Protein AF-A0A0D0CYM8-F1 (afdb_monomer_lite)

InterPro domains:
  IPR013087 Zinc finger C2H2-type [PS00028] (88-109)
  IPR022698 Orsellinic acid/F9775 biosynthesis cluster protein D [PF12013] (19-109)

Foldseek 3Di:
DADDPVCVLLQWDADPLFLFIARNVVRDTDALVCVVVCCVVVPVVGDDDNVVSVVVCVVSVRDNDGPPPPLDDRDPDPPDDWAKWFADPVDSDIDNDVVVVQVCCCPVVVVDDRDPDGDIDTDD

pLDDT: mean 86.68, std 9.96, range [52.31, 95.94]

Sequence (124 aa):
LVHHQYLETINMVIDPCLHALCCSICMVALAPHQAPYHISTKHAALKLDINKFKQVIKNLAIPEDLPLSPVDIATPFKGLKLLKGWACEHCPRVYANMKSMSSHHLHDHSDLPHPSTWPECDMQ

Secondary structure (DSSP, 8-state):
-B--HHHHHTTEEEETTTTEEEETTTTEEE-TTTHHHHHHHH-TTS---HHHHHHHHHHTT--SSPPP--SS-PPPPTTSPPEEEEE-SSSS-EESSHHHHHHHHHHHSTTSPPPS---EEEE-

Structure (mmCIF, N/CA/C/O backbone):
data_AF-A0A0D0CYM8-F1
#
_entry.id   AF-A0A0D0CYM8-F1
#
loop_
_atom_site.group_PDB
_atom_site.id
_atom_site.type_symbol
_atom_site.label_atom_id
_atom_site.label_alt_id
_atom_site.label_comp_id
_atom_site.label_asym_id
_atom_site.label_entity_id
_atom_site.label_seq_id
_atom_site.pdbx_PDB_ins_code
_atom_site.Cartn_x
_atom_site.Cartn_y
_atom_site.Cartn_z
_atom_site.occupancy
_atom_site.B_iso_or_equiv
_atom_site.auth_seq_id
_atom_site.auth_comp_id
_atom_site.auth_asym_id
_atom_site.auth_atom_id
_atom_site.pdbx_PDB_model_num
ATOM 1 N N . LEU A 1 1 ? -10.285 -7.609 -0.215 1.00 73.00 1 LEU A N 1
ATOM 2 C CA . LEU A 1 1 ? -10.316 -6.755 0.988 1.00 73.00 1 LEU A CA 1
ATOM 3 C C . LEU A 1 1 ? -10.977 -7.539 2.110 1.00 73.00 1 LEU A C 1
ATOM 5 O O . LEU A 1 1 ? -11.970 -8.213 1.854 1.00 73.00 1 LEU A O 1
ATOM 9 N N . VAL A 1 2 ? -10.392 -7.522 3.304 1.00 77.94 2 VAL A N 1
ATOM 10 C CA . VAL A 1 2 ? -10.969 -8.104 4.517 1.00 77.94 2 VAL A CA 1
ATOM 11 C C . VAL A 1 2 ? -11.770 -7.014 5.217 1.00 77.94 2 VAL A C 1
ATOM 13 O O . VAL A 1 2 ? -11.253 -5.936 5.521 1.00 77.94 2 VAL A O 1
ATOM 16 N N . HIS A 1 3 ? -13.043 -7.312 5.444 1.00 80.62 3 HIS A N 1
ATOM 17 C CA . HIS A 1 3 ? -14.002 -6.423 6.078 1.00 80.62 3 HIS A CA 1
ATOM 18 C C . HIS A 1 3 ? -14.153 -6.816 7.545 1.00 80.62 3 HIS A C 1
ATOM 20 O O . HIS A 1 3 ? -14.411 -7.975 7.864 1.00 80.62 3 HIS A O 1
ATOM 26 N N . HIS A 1 4 ? -13.969 -5.853 8.444 1.00 87.50 4 HIS A N 1
ATOM 27 C CA . HIS A 1 4 ? -14.198 -6.032 9.872 1.00 87.50 4 HIS A CA 1
ATOM 28 C C . HIS A 1 4 ? -15.247 -5.020 10.318 1.00 87.50 4 HIS A C 1
ATOM 30 O O . HIS A 1 4 ? -15.066 -3.825 10.090 1.00 87.50 4 HIS A O 1
ATOM 36 N N . GLN A 1 5 ? -16.291 -5.478 11.012 1.00 88.75 5 GLN A N 1
ATOM 37 C CA . GLN A 1 5 ? -17.477 -4.676 11.342 1.00 88.7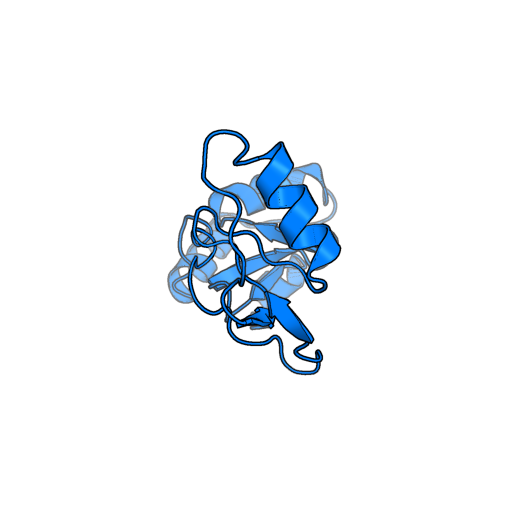5 5 GLN A CA 1
ATOM 38 C C . GLN A 1 5 ? -17.135 -3.311 11.959 1.00 88.75 5 GLN A C 1
ATOM 40 O O . GLN A 1 5 ? -17.745 -2.302 11.632 1.00 88.75 5 GLN A O 1
ATOM 45 N N . TYR A 1 6 ? -16.130 -3.251 12.839 1.00 91.88 6 TYR A N 1
ATOM 46 C CA . TYR A 1 6 ? -15.668 -1.980 13.404 1.00 91.88 6 TYR A CA 1
ATOM 47 C C . TYR A 1 6 ? -14.895 -1.106 12.404 1.00 91.88 6 TYR A C 1
ATOM 49 O O . TYR A 1 6 ? -15.098 0.104 12.391 1.00 91.88 6 TYR A O 1
ATOM 57 N N . LEU A 1 7 ? -14.030 -1.686 11.567 1.00 91.12 7 LEU A N 1
ATOM 58 C CA . LEU A 1 7 ? -13.242 -0.910 10.604 1.00 91.12 7 LEU A CA 1
ATOM 59 C C . LEU A 1 7 ? -14.156 -0.266 9.553 1.00 91.12 7 LEU A C 1
ATOM 61 O O . LEU A 1 7 ? -13.954 0.890 9.196 1.00 91.12 7 LEU A O 1
ATOM 65 N N . GLU A 1 8 ? -15.237 -0.945 9.168 1.00 91.44 8 GLU A N 1
ATOM 66 C CA . GLU A 1 8 ? -16.251 -0.387 8.270 1.00 91.44 8 GLU A CA 1
ATOM 67 C C . GLU A 1 8 ? -16.919 0.870 8.840 1.00 91.44 8 GLU A C 1
ATOM 69 O O . GLU A 1 8 ? -17.133 1.831 8.104 1.00 91.44 8 GLU A O 1
ATOM 74 N N . THR A 1 9 ? -17.164 0.936 10.157 1.00 92.19 9 THR A N 1
ATOM 75 C CA . THR A 1 9 ? -17.740 2.149 10.781 1.00 92.19 9 THR A CA 1
ATOM 76 C C . THR A 1 9 ? -16.843 3.383 10.678 1.00 92.19 9 THR A C 1
ATOM 78 O O . THR A 1 9 ? -17.326 4.508 10.796 1.00 92.19 9 THR A O 1
ATOM 81 N N . ILE A 1 10 ? -15.547 3.180 10.435 1.00 92.81 10 ILE A N 1
ATOM 82 C CA . ILE A 1 10 ? -14.558 4.240 10.223 1.00 92.81 10 ILE A CA 1
ATOM 83 C C . ILE A 1 10 ? -14.037 4.254 8.778 1.00 92.81 10 ILE A C 1
ATOM 85 O O . ILE A 1 10 ? -13.002 4.857 8.512 1.00 92.81 10 ILE A O 1
ATOM 89 N N . ASN A 1 11 ? -14.755 3.619 7.841 1.00 92.56 11 ASN A N 1
ATOM 90 C CA . ASN A 1 11 ? -14.409 3.511 6.418 1.00 92.56 11 ASN A CA 1
ATOM 91 C C . ASN A 1 11 ? -13.000 2.960 6.145 1.00 92.56 11 ASN A C 1
ATOM 93 O O . ASN A 1 11 ? -12.361 3.299 5.147 1.00 92.56 11 ASN A O 1
ATOM 97 N N . MET A 1 12 ? -12.527 2.080 7.021 1.00 91.75 12 MET A N 1
ATOM 98 C CA . MET A 1 12 ? -11.269 1.368 6.868 1.00 91.75 12 MET A CA 1
ATOM 99 C C . MET A 1 12 ? -11.545 -0.080 6.478 1.00 91.75 12 MET A C 1
ATOM 101 O O . MET A 1 12 ? -12.485 -0.715 6.954 1.00 91.75 12 MET A O 1
ATOM 105 N N . VAL A 1 13 ? -10.687 -0.618 5.628 1.00 92.00 13 VAL A N 1
ATOM 106 C CA . VAL A 1 13 ? -10.671 -2.029 5.236 1.00 92.00 13 VAL A CA 1
ATOM 107 C C . VAL A 1 13 ? -9.237 -2.526 5.288 1.00 92.00 13 VAL A C 1
ATOM 109 O O . VAL A 1 13 ? -8.305 -1.727 5.351 1.00 92.00 13 VAL A O 1
ATOM 112 N N . ILE A 1 14 ? -9.043 -3.838 5.284 1.00 88.38 14 ILE A N 1
ATOM 113 C CA . ILE A 1 14 ? -7.702 -4.419 5.215 1.00 88.38 14 ILE A CA 1
ATOM 114 C C . ILE A 1 14 ? -7.478 -4.973 3.818 1.00 88.38 14 ILE A C 1
ATOM 116 O O . ILE A 1 14 ? -8.315 -5.704 3.279 1.00 88.38 14 ILE A O 1
ATOM 120 N N . ASP A 1 15 ? -6.335 -4.649 3.234 1.00 83.88 15 ASP A N 1
ATOM 121 C CA . ASP A 1 15 ? -5.841 -5.352 2.065 1.00 83.88 15 ASP A CA 1
ATOM 122 C C . ASP A 1 15 ? -5.036 -6.580 2.523 1.00 83.88 15 ASP A C 1
ATOM 124 O O . ASP A 1 15 ? -3.990 -6.415 3.153 1.00 83.88 15 ASP A O 1
ATOM 128 N N . PRO A 1 16 ? -5.512 -7.813 2.262 1.00 73.38 16 PRO A N 1
ATOM 129 C CA . PRO A 1 16 ? -4.816 -9.023 2.691 1.00 73.38 16 PRO A CA 1
ATOM 130 C C . PRO A 1 16 ? -3.536 -9.298 1.892 1.00 73.38 16 PRO A C 1
ATOM 132 O O . PRO A 1 16 ? -2.686 -10.033 2.373 1.00 73.38 16 PRO A O 1
ATOM 135 N N . CYS A 1 17 ? -3.382 -8.738 0.689 1.00 71.88 17 CYS A N 1
ATOM 136 C CA . CYS A 1 17 ? -2.162 -8.887 -0.103 1.00 71.88 17 CYS A CA 1
ATOM 137 C C . CYS A 1 17 ? -1.067 -7.970 0.447 1.00 71.88 17 CYS A C 1
ATOM 139 O O . CYS A 1 17 ? 0.063 -8.403 0.656 1.00 71.88 17 CYS A O 1
ATOM 141 N N . LEU A 1 18 ? -1.421 -6.720 0.753 1.00 71.31 18 LEU A N 1
ATOM 142 C CA . LEU A 1 18 ? -0.492 -5.745 1.328 1.00 71.31 18 LEU A CA 1
ATOM 143 C C . LEU A 1 18 ? -0.360 -5.855 2.852 1.00 71.31 18 LEU A C 1
ATOM 145 O O . LEU A 1 18 ? 0.444 -5.139 3.435 1.00 71.31 18 LEU A O 1
ATOM 149 N N . HIS A 1 19 ? -1.166 -6.693 3.513 1.00 77.44 19 HIS A N 1
ATOM 150 C CA . HIS A 1 19 ? -1.302 -6.715 4.975 1.00 77.44 19 HIS A CA 1
ATOM 151 C C . HIS A 1 19 ? -1.428 -5.298 5.568 1.00 77.44 19 HIS A C 1
ATOM 153 O O . HIS A 1 19 ? -0.860 -4.987 6.609 1.00 77.44 19 HIS A O 1
ATOM 159 N N . ALA A 1 20 ? -2.154 -4.421 4.873 1.00 84.00 20 ALA A N 1
ATOM 160 C CA . ALA A 1 20 ? -2.193 -2.991 5.152 1.00 84.00 20 ALA A CA 1
ATOM 161 C C . ALA A 1 20 ? -3.621 -2.521 5.419 1.00 84.00 20 ALA A C 1
ATOM 163 O O . ALA A 1 20 ? -4.590 -3.088 4.906 1.00 84.00 20 ALA A O 1
ATOM 164 N N . LEU A 1 21 ? -3.755 -1.449 6.199 1.00 91.06 21 LEU A N 1
ATOM 165 C CA . LEU A 1 21 ? -5.025 -0.750 6.339 1.00 91.06 21 LEU A CA 1
ATOM 166 C C . LEU A 1 21 ? -5.228 0.189 5.159 1.00 91.06 21 LEU A C 1
ATOM 168 O O . LEU A 1 21 ? -4.343 0.971 4.832 1.00 91.06 21 LEU A O 1
ATOM 172 N N . CYS A 1 22 ? -6.422 0.181 4.588 1.00 91.75 22 CYS A N 1
ATOM 173 C CA . CYS A 1 22 ? -6.796 1.053 3.489 1.00 91.75 22 CYS A CA 1
ATOM 174 C C . CYS A 1 22 ? -7.964 1.943 3.905 1.00 91.75 22 CYS A C 1
ATOM 176 O O . CYS A 1 22 ? -8.999 1.453 4.365 1.00 91.75 22 CYS A O 1
ATOM 178 N N . CYS A 1 23 ? -7.813 3.251 3.709 1.00 93.44 23 CYS A N 1
ATOM 179 C CA . CYS A 1 23 ? -8.920 4.190 3.824 1.00 93.44 23 CYS A CA 1
ATOM 180 C C . CYS A 1 23 ? -9.764 4.135 2.550 1.00 93.44 23 CYS A C 1
ATOM 182 O O . CYS A 1 23 ? -9.276 4.451 1.467 1.00 93.44 23 CYS A O 1
ATOM 184 N N . SER A 1 24 ? -11.041 3.783 2.684 1.00 90.62 24 SER A N 1
ATOM 185 C CA . SER A 1 24 ? -11.959 3.624 1.547 1.00 90.62 24 SER A CA 1
ATOM 186 C C . SER A 1 24 ? -12.437 4.960 0.972 1.00 90.62 24 SER A C 1
ATOM 188 O O . SER A 1 24 ? -12.946 4.999 -0.141 1.00 90.62 24 SER A O 1
ATOM 190 N N . ILE A 1 25 ? -12.281 6.062 1.717 1.00 91.56 25 ILE A N 1
ATOM 191 C CA . ILE A 1 25 ? -12.640 7.409 1.248 1.00 91.56 25 ILE A CA 1
ATOM 192 C C . ILE A 1 25 ? -11.486 8.009 0.440 1.00 91.56 25 ILE A C 1
ATOM 194 O O . ILE A 1 25 ? -11.687 8.513 -0.659 1.00 91.56 25 ILE A O 1
ATOM 198 N N . CYS A 1 26 ? -10.270 7.970 0.992 1.00 91.94 26 CYS A N 1
ATOM 199 C CA . CYS A 1 26 ? -9.089 8.559 0.361 1.00 91.94 26 CYS A CA 1
ATOM 200 C C . CYS A 1 26 ? -8.372 7.617 -0.612 1.00 91.94 26 CYS A C 1
ATOM 202 O O . CYS A 1 26 ? -7.514 8.085 -1.352 1.00 91.94 26 CYS A O 1
ATOM 204 N N . MET A 1 27 ? -8.699 6.321 -0.605 1.00 90.06 27 MET A N 1
ATOM 205 C CA . MET A 1 27 ? -8.047 5.289 -1.420 1.00 90.06 27 MET A CA 1
ATOM 206 C C . MET A 1 27 ? -6.531 5.208 -1.178 1.00 90.06 27 MET A C 1
ATOM 208 O O . MET A 1 27 ? -5.743 5.084 -2.111 1.00 90.06 27 MET A O 1
ATOM 212 N N . VAL A 1 28 ? -6.117 5.288 0.091 1.00 87.94 28 VAL A N 1
ATOM 213 C CA . VAL A 1 28 ? -4.705 5.233 0.509 1.00 87.94 28 VAL A CA 1
ATOM 214 C C . VAL A 1 28 ? -4.458 4.089 1.485 1.00 87.94 28 VAL A C 1
ATOM 216 O O . VAL A 1 28 ? -5.300 3.819 2.345 1.00 87.94 28 VAL A O 1
ATOM 219 N N . ALA A 1 29 ? -3.289 3.455 1.371 1.00 90.06 29 ALA A N 1
ATOM 220 C CA . ALA A 1 29 ? -2.782 2.504 2.354 1.00 90.06 29 ALA A CA 1
ATOM 221 C C . ALA A 1 29 ? -2.068 3.247 3.494 1.00 90.06 29 ALA A C 1
ATOM 223 O O . ALA A 1 29 ? -1.363 4.229 3.263 1.00 90.06 29 ALA A O 1
ATOM 224 N N . LEU A 1 30 ? -2.269 2.790 4.724 1.00 90.62 30 LEU A N 1
ATOM 225 C CA . LEU A 1 30 ? -1.775 3.414 5.944 1.00 90.62 30 LEU A CA 1
ATOM 226 C C . LEU A 1 30 ? -1.212 2.351 6.879 1.00 90.62 30 LEU A C 1
ATOM 228 O O . LEU A 1 30 ? -1.808 1.289 7.074 1.00 90.62 30 LEU A O 1
ATOM 232 N N . ALA A 1 31 ? -0.098 2.681 7.521 1.00 90.81 31 ALA A N 1
ATOM 233 C CA . ALA A 1 31 ? 0.350 1.940 8.687 1.00 90.81 31 ALA A CA 1
ATOM 234 C C . ALA A 1 31 ? -0.620 2.179 9.867 1.00 90.81 31 ALA A C 1
ATOM 236 O O . ALA A 1 31 ? -1.187 3.277 9.984 1.00 90.81 31 ALA A O 1
ATOM 237 N N . PRO A 1 32 ? -0.810 1.215 10.789 1.00 91.88 32 PRO A N 1
ATOM 238 C CA . PRO A 1 32 ? -1.701 1.384 11.939 1.00 91.88 32 PRO A CA 1
ATOM 239 C C . PRO A 1 32 ? -1.446 2.640 12.773 1.00 91.88 32 PRO A C 1
ATOM 241 O O . PRO A 1 32 ? -2.397 3.264 13.241 1.00 91.88 32 PRO A O 1
ATOM 244 N N . HIS A 1 33 ? -0.186 3.053 12.925 1.00 91.12 33 HIS A N 1
ATOM 245 C CA . HIS A 1 33 ? 0.169 4.256 13.677 1.00 91.12 33 HIS A CA 1
ATOM 246 C C . HIS A 1 33 ? -0.251 5.561 12.967 1.00 91.12 33 HIS A C 1
ATOM 248 O O . HIS A 1 33 ? -0.481 6.575 13.623 1.00 91.12 33 HIS A O 1
ATOM 254 N N . GLN A 1 34 ? -0.407 5.539 11.639 1.00 92.50 34 GLN A N 1
ATOM 255 C CA . GLN A 1 34 ? -0.811 6.696 10.829 1.00 92.50 34 GLN A CA 1
ATOM 256 C C . GLN A 1 34 ? -2.334 6.868 10.779 1.00 92.50 34 GLN A C 1
ATOM 258 O O . GLN A 1 34 ? -2.829 7.989 10.647 1.00 92.50 34 GLN A O 1
ATOM 263 N N . ALA A 1 35 ? -3.088 5.772 10.901 1.00 92.25 35 ALA A N 1
ATOM 264 C CA . ALA A 1 35 ? -4.540 5.767 10.740 1.00 92.25 35 ALA A CA 1
ATOM 265 C C . ALA A 1 35 ? -5.295 6.727 11.690 1.00 92.25 35 ALA A C 1
ATOM 267 O O . ALA A 1 35 ? -6.145 7.470 11.195 1.00 92.25 35 ALA A O 1
ATOM 268 N N . PRO A 1 36 ? -4.998 6.812 13.006 1.00 93.75 36 PRO A N 1
ATOM 269 C CA . PRO A 1 36 ? -5.689 7.745 13.900 1.00 93.75 36 PRO A CA 1
ATOM 270 C C . PRO A 1 36 ? -5.521 9.210 13.491 1.00 93.75 36 PRO A C 1
ATOM 272 O O . PRO A 1 36 ? -6.490 9.966 13.483 1.00 93.75 36 PRO A O 1
ATOM 275 N N . TYR A 1 37 ? -4.299 9.599 13.118 1.00 94.19 37 TYR A N 1
ATOM 276 C CA . TYR A 1 37 ? -4.002 10.955 12.662 1.00 94.19 37 TYR A CA 1
ATOM 277 C C . TYR A 1 37 ? -4.642 11.247 11.300 1.00 94.19 37 TYR A C 1
ATOM 279 O O . TYR A 1 37 ? -5.217 12.314 11.090 1.00 94.19 37 TYR A O 1
ATOM 287 N N . HIS A 1 38 ? -4.598 10.288 10.374 1.00 94.44 38 HIS A N 1
ATOM 288 C CA . HIS A 1 38 ? -5.271 10.407 9.084 1.00 94.44 38 HIS A CA 1
ATOM 289 C C . HIS A 1 38 ? -6.780 10.629 9.257 1.00 94.44 38 HIS A C 1
ATOM 291 O O . HIS A 1 38 ? -7.334 11.563 8.683 1.00 94.44 38 HIS A O 1
ATOM 297 N N . ILE A 1 39 ? -7.439 9.819 10.091 1.00 93.88 39 ILE A N 1
ATOM 298 C CA . ILE A 1 39 ? -8.884 9.915 10.322 1.00 93.88 39 ILE A CA 1
ATOM 299 C C . ILE A 1 39 ? -9.242 11.248 10.980 1.00 93.88 39 ILE A C 1
ATOM 301 O O . ILE A 1 39 ? -10.153 11.921 10.508 1.00 93.88 39 ILE A O 1
ATOM 305 N N . SER A 1 40 ? -8.510 11.687 12.007 1.00 92.75 40 SER A N 1
ATOM 306 C CA . SER A 1 40 ? -8.823 12.952 12.683 1.00 92.75 40 SER A CA 1
ATOM 307 C C . SER A 1 40 ? -8.642 14.180 11.782 1.00 92.75 40 SER A C 1
ATOM 309 O O . SER A 1 40 ? -9.382 15.151 11.921 1.00 92.75 40 SER A O 1
ATOM 311 N N . THR A 1 41 ? -7.697 14.138 10.837 1.00 94.00 41 THR A N 1
ATOM 312 C CA . THR A 1 41 ? -7.379 15.275 9.956 1.00 94.00 41 THR A CA 1
ATOM 313 C C . THR A 1 41 ? -8.161 15.284 8.645 1.00 94.00 41 THR A C 1
ATOM 315 O O . THR A 1 41 ? -8.519 16.355 8.158 1.00 94.00 41 THR A O 1
ATOM 318 N N . LYS A 1 42 ? -8.424 14.116 8.048 1.00 93.56 42 LYS A N 1
ATOM 319 C CA . LYS A 1 42 ? -9.116 13.988 6.753 1.00 93.56 42 LYS A CA 1
ATOM 320 C C . LYS A 1 42 ? -10.595 13.648 6.894 1.00 93.56 42 LYS A C 1
ATOM 322 O O . LYS A 1 42 ? -11.368 13.922 5.979 1.00 93.56 42 LYS A O 1
ATOM 327 N N . HIS A 1 43 ? -11.003 13.098 8.036 1.00 92.81 43 HIS A N 1
ATOM 328 C CA . HIS A 1 43 ? -12.352 12.588 8.266 1.00 92.81 43 HIS A CA 1
ATOM 329 C C . HIS A 1 43 ? -12.888 12.987 9.646 1.00 92.81 43 HIS A C 1
ATOM 331 O O . HIS A 1 43 ? -13.301 12.136 10.429 1.00 92.81 43 HIS A O 1
ATOM 337 N N . ALA A 1 44 ? -12.944 14.291 9.932 1.00 88.00 44 ALA A N 1
ATOM 338 C CA . ALA A 1 44 ? -13.376 14.824 11.232 1.00 88.00 44 ALA A CA 1
ATOM 339 C C . ALA A 1 44 ? -14.776 14.355 11.696 1.00 88.00 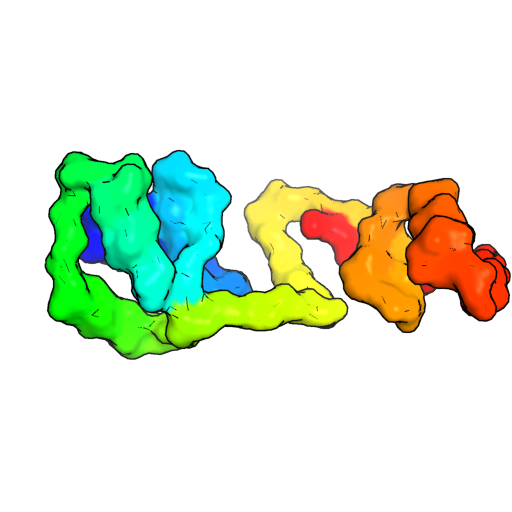44 ALA A C 1
ATOM 341 O O . ALA A 1 44 ? -15.075 14.381 12.887 1.00 88.00 44 ALA A O 1
ATOM 342 N N . ALA A 1 45 ? -15.638 13.921 10.769 1.00 89.88 45 ALA A N 1
ATOM 343 C CA . ALA A 1 45 ? -16.953 13.362 11.083 1.00 89.88 45 ALA A CA 1
ATOM 344 C C . ALA A 1 45 ? -16.898 11.930 11.657 1.00 89.88 45 ALA A C 1
ATOM 346 O O . ALA A 1 45 ? -17.854 11.489 12.297 1.00 89.88 45 ALA A O 1
ATOM 347 N N . LEU A 1 46 ? -15.805 11.194 11.436 1.00 90.88 46 LEU A N 1
ATOM 348 C CA . LEU A 1 46 ? -15.634 9.830 11.925 1.00 90.88 46 LEU A CA 1
ATOM 349 C C . LEU A 1 46 ? -15.083 9.841 13.350 1.00 90.88 46 LEU A C 1
ATOM 351 O O . LEU A 1 46 ? -14.130 10.548 13.673 1.00 90.88 46 LEU A O 1
ATOM 355 N N . LYS A 1 47 ? -15.667 9.008 14.213 1.00 88.75 47 LYS A N 1
ATOM 356 C CA . LYS A 1 47 ? -15.211 8.835 15.594 1.00 88.75 47 LYS A CA 1
ATOM 357 C C . LYS A 1 47 ? -14.389 7.561 15.708 1.00 88.75 47 LYS A C 1
ATOM 359 O O . LYS A 1 47 ? -14.934 6.462 15.643 1.00 88.75 47 LYS A O 1
ATOM 364 N N . LEU A 1 48 ? -13.085 7.718 15.911 1.00 91.06 48 LEU A N 1
ATOM 365 C CA . LEU A 1 48 ? -12.180 6.602 16.155 1.00 91.06 48 LEU A CA 1
ATOM 366 C C . LEU A 1 48 ? -12.025 6.356 17.660 1.00 91.06 48 LEU A C 1
ATOM 368 O O . LEU A 1 48 ? -11.509 7.192 18.397 1.00 91.06 48 LEU A O 1
ATOM 372 N N . ASP A 1 49 ? -12.445 5.175 18.105 1.00 93.62 49 ASP A N 1
ATOM 373 C CA . ASP A 1 49 ? -12.094 4.642 19.424 1.00 93.62 49 ASP A CA 1
ATOM 374 C C . ASP A 1 49 ? -10.698 4.004 19.364 1.00 93.62 49 ASP A C 1
ATOM 376 O O . ASP A 1 49 ? -10.534 2.904 18.837 1.00 93.62 49 ASP A O 1
ATOM 380 N N . ILE A 1 50 ? -9.691 4.690 19.909 1.00 91.81 50 ILE A N 1
ATOM 381 C CA . ILE A 1 50 ? -8.284 4.261 19.846 1.00 91.81 50 ILE A CA 1
ATOM 382 C C . ILE A 1 50 ? -8.074 2.886 20.494 1.00 91.81 50 ILE A C 1
ATOM 384 O O . ILE A 1 50 ? -7.282 2.088 19.990 1.00 91.81 50 ILE A O 1
ATOM 388 N N . ASN A 1 51 ? -8.765 2.588 21.596 1.00 93.38 51 ASN A N 1
ATOM 389 C CA . ASN A 1 51 ? -8.570 1.331 22.317 1.00 93.38 51 ASN A CA 1
ATOM 390 C C . ASN A 1 51 ? -9.154 0.165 21.525 1.00 93.38 51 ASN A C 1
ATOM 392 O O . ASN A 1 51 ? -8.481 -0.848 21.323 1.00 93.38 51 ASN A O 1
ATOM 396 N N . LYS A 1 52 ? -10.377 0.338 21.014 1.00 93.62 52 LYS A N 1
ATOM 397 C CA . LYS A 1 52 ? -11.023 -0.661 20.160 1.00 93.62 52 LYS A CA 1
ATOM 398 C C . LYS A 1 52 ? -10.257 -0.859 18.855 1.00 93.62 52 LYS A C 1
ATOM 400 O O . LYS A 1 52 ? -10.054 -1.996 18.440 1.00 93.62 52 LYS A O 1
ATOM 405 N N . PHE A 1 53 ? -9.765 0.223 18.253 1.00 93.06 53 PHE A N 1
ATOM 406 C CA . PHE A 1 53 ? -8.921 0.164 17.064 1.00 93.06 53 PHE A CA 1
ATOM 407 C C . PHE A 1 53 ? -7.668 -0.677 17.310 1.00 93.06 53 PHE A C 1
ATOM 409 O O . PHE A 1 53 ? -7.462 -1.666 16.613 1.00 93.06 53 PHE A O 1
ATOM 416 N N . LYS A 1 54 ? -6.885 -0.370 18.351 1.00 91.75 54 LYS A N 1
ATOM 417 C CA . LYS A 1 54 ? -5.675 -1.136 18.695 1.00 91.75 54 LYS A CA 1
ATOM 418 C C . LYS A 1 54 ? -5.962 -2.619 18.940 1.00 91.75 54 LYS A C 1
ATOM 420 O O . LYS A 1 54 ? -5.193 -3.465 18.493 1.00 91.75 54 LYS A O 1
ATOM 425 N N . GLN A 1 55 ? -7.065 -2.944 19.618 1.00 93.44 55 GLN A N 1
ATOM 426 C CA . GLN A 1 55 ? -7.472 -4.336 19.828 1.00 93.44 55 GLN A CA 1
ATOM 427 C C . GLN A 1 55 ? -7.774 -5.050 18.509 1.00 93.44 55 GLN A C 1
ATOM 429 O O . GLN A 1 55 ? -7.292 -6.157 18.297 1.00 93.44 55 GLN A O 1
ATOM 434 N N . VAL A 1 56 ? -8.527 -4.414 17.607 1.00 91.88 56 VAL A N 1
ATOM 435 C CA . VAL A 1 56 ? -8.849 -4.980 16.288 1.00 91.88 56 VAL A CA 1
ATOM 436 C C . VAL A 1 56 ? -7.587 -5.184 15.453 1.00 91.88 56 VAL A C 1
ATOM 438 O O . VAL A 1 56 ? -7.401 -6.264 14.904 1.00 91.88 56 VAL A O 1
ATOM 441 N N . ILE A 1 57 ? -6.695 -4.193 15.411 1.00 91.56 57 ILE A N 1
ATOM 442 C CA . ILE A 1 57 ? -5.406 -4.289 14.712 1.00 91.56 57 ILE A CA 1
ATOM 443 C C . ILE A 1 57 ? -4.571 -5.459 15.236 1.00 91.56 57 ILE A C 1
ATOM 445 O O . ILE A 1 57 ? -4.078 -6.262 14.445 1.00 91.56 57 ILE A O 1
ATOM 449 N N . LYS A 1 58 ? -4.480 -5.609 16.563 1.00 90.31 58 LYS A N 1
ATOM 450 C CA . LYS A 1 58 ? -3.764 -6.719 17.198 1.00 90.31 58 LYS A CA 1
ATOM 451 C C . LYS A 1 58 ? -4.406 -8.075 16.890 1.00 90.31 58 LYS A C 1
ATOM 453 O O . LYS A 1 58 ? -3.695 -9.021 16.573 1.00 90.31 58 LYS A O 1
ATOM 458 N N . ASN A 1 59 ? -5.734 -8.172 16.965 1.00 89.75 59 ASN A N 1
ATOM 459 C CA . ASN A 1 59 ? -6.469 -9.416 16.713 1.00 89.75 59 ASN A CA 1
ATOM 460 C C . ASN A 1 59 ? -6.365 -9.874 15.255 1.00 89.75 59 ASN A C 1
ATOM 462 O O . ASN A 1 59 ? -6.370 -11.071 14.987 1.00 89.75 59 ASN A O 1
ATOM 466 N N . LEU A 1 60 ? -6.271 -8.924 14.325 1.00 87.31 60 LEU A N 1
ATOM 467 C CA . LEU A 1 60 ? -6.098 -9.191 12.899 1.00 87.31 60 LEU A CA 1
ATOM 468 C C . LEU A 1 60 ? -4.622 -9.334 12.499 1.00 87.31 60 LEU A C 1
ATOM 470 O O . LEU A 1 60 ? -4.342 -9.508 11.318 1.00 87.31 60 LEU A O 1
ATOM 474 N N . ALA A 1 61 ? -3.702 -9.276 13.470 1.00 87.38 61 ALA A N 1
ATOM 475 C CA . ALA A 1 61 ? -2.259 -9.411 13.285 1.00 87.38 61 ALA A CA 1
ATOM 476 C C . ALA A 1 61 ? -1.689 -8.493 12.185 1.00 87.38 61 ALA A C 1
ATOM 478 O O . ALA A 1 61 ? -0.805 -8.894 11.430 1.00 87.38 61 ALA A O 1
ATOM 479 N N . ILE A 1 62 ? -2.203 -7.260 12.085 1.00 86.06 62 ILE A N 1
ATOM 480 C CA . ILE A 1 62 ? -1.727 -6.294 11.089 1.00 86.06 62 ILE A CA 1
ATOM 481 C C . ILE A 1 62 ? -0.364 -5.736 11.535 1.00 86.06 62 ILE A C 1
ATOM 483 O O . ILE A 1 62 ? -0.263 -5.261 12.672 1.00 86.06 62 ILE A O 1
ATOM 487 N N . PRO A 1 63 ? 0.671 -5.771 10.676 1.00 85.94 63 PRO A N 1
ATOM 488 C CA . PRO A 1 63 ? 1.984 -5.199 10.968 1.00 85.94 63 PRO A CA 1
ATOM 489 C C . PRO A 1 63 ? 1.925 -3.699 11.297 1.00 85.94 63 PRO A C 1
ATOM 491 O O . PRO A 1 63 ? 1.090 -2.971 10.758 1.00 85.94 63 PRO A O 1
ATOM 494 N N . GLU A 1 64 ? 2.819 -3.219 12.170 1.00 86.12 64 GLU A N 1
ATOM 495 C CA . GLU A 1 64 ? 2.885 -1.790 12.533 1.00 86.12 64 GLU A CA 1
ATOM 496 C C . GLU A 1 64 ? 3.430 -0.896 11.418 1.00 86.12 64 GLU A C 1
ATOM 498 O O . GLU A 1 64 ? 3.092 0.291 11.375 1.00 86.12 64 GLU A O 1
ATOM 503 N N . ASP A 1 65 ? 4.222 -1.477 10.522 1.00 84.50 65 ASP A N 1
ATOM 504 C CA . ASP A 1 65 ? 4.790 -0.828 9.352 1.00 84.50 65 ASP A CA 1
ATOM 505 C C . ASP A 1 65 ? 4.132 -1.376 8.089 1.00 84.50 65 ASP A C 1
ATOM 507 O O . ASP A 1 65 ? 3.785 -2.556 8.006 1.00 84.50 65 ASP A O 1
ATOM 511 N N . LEU A 1 66 ? 3.968 -0.518 7.081 1.00 77.50 66 LEU A N 1
ATOM 512 C CA . LEU A 1 66 ? 3.605 -0.999 5.751 1.00 77.50 66 LEU A CA 1
ATOM 513 C C . LEU A 1 66 ? 4.724 -1.917 5.252 1.00 77.50 66 LEU A C 1
ATOM 515 O O . LEU A 1 66 ? 5.897 -1.598 5.482 1.00 77.50 66 LEU A O 1
ATOM 519 N N . PRO A 1 67 ? 4.402 -3.030 4.567 1.00 66.81 67 PRO A N 1
ATOM 520 C CA . PRO A 1 67 ? 5.449 -3.843 3.983 1.00 66.81 67 PRO A CA 1
ATOM 521 C C . PRO A 1 67 ? 6.294 -2.947 3.083 1.00 66.81 67 PRO A C 1
ATOM 523 O O . PRO A 1 67 ?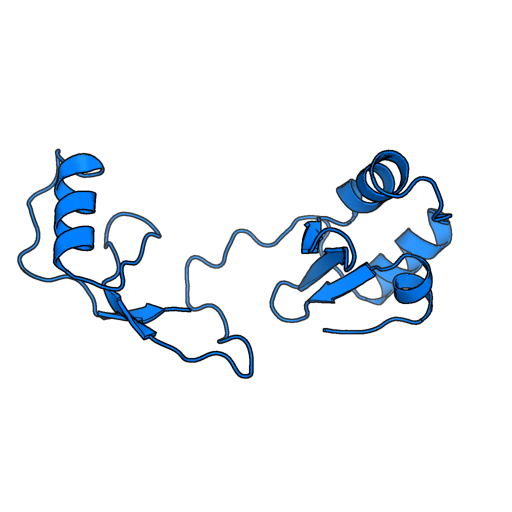 5.767 -2.185 2.264 1.00 66.81 67 PRO A O 1
ATOM 526 N N . LEU A 1 68 ? 7.615 -3.040 3.243 1.00 63.34 68 LEU A N 1
ATOM 527 C CA . LEU A 1 68 ? 8.521 -2.593 2.198 1.00 63.34 68 LEU A CA 1
ATOM 528 C C . LEU A 1 68 ? 8.021 -3.261 0.923 1.00 63.34 68 LEU A C 1
ATOM 530 O O . LEU A 1 68 ? 7.832 -4.480 0.929 1.00 63.34 68 LEU A O 1
ATOM 534 N N . SER A 1 69 ? 7.704 -2.448 -0.093 1.00 55.06 69 SER A N 1
ATOM 535 C CA . SER A 1 69 ? 7.161 -2.933 -1.362 1.00 55.06 69 SE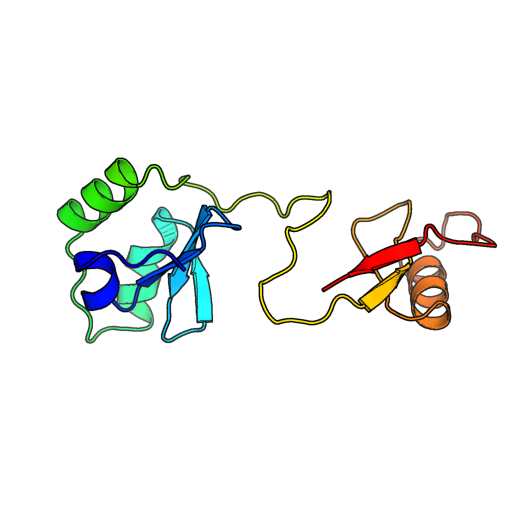R A CA 1
ATOM 536 C C . SER A 1 69 ? 7.921 -4.198 -1.727 1.00 55.06 69 SER A C 1
ATOM 538 O O . SER A 1 69 ? 9.155 -4.123 -1.765 1.00 55.06 69 SER A O 1
ATOM 540 N N . PRO A 1 70 ? 7.251 -5.352 -1.893 1.00 52.31 70 PRO A N 1
ATOM 541 C CA . PRO A 1 70 ? 7.977 -6.561 -2.195 1.00 52.31 70 PRO A CA 1
ATOM 542 C C . PRO A 1 70 ? 8.735 -6.274 -3.487 1.00 52.31 70 PRO A C 1
ATOM 544 O O . PRO A 1 70 ? 8.146 -5.934 -4.513 1.00 52.31 70 PRO A O 1
ATOM 547 N N . VAL A 1 71 ? 10.062 -6.300 -3.379 1.00 52.66 71 VAL A N 1
ATOM 548 C CA . VAL A 1 71 ? 10.973 -6.151 -4.516 1.00 52.66 71 VAL A CA 1
ATOM 549 C C . VAL A 1 71 ? 10.759 -7.321 -5.490 1.00 52.66 71 VAL A C 1
ATOM 551 O O . VAL A 1 71 ? 11.090 -7.207 -6.662 1.00 52.66 71 VAL A O 1
ATOM 554 N N . ASP A 1 72 ? 10.075 -8.379 -5.034 1.00 55.09 72 ASP A N 1
ATOM 555 C CA . ASP A 1 72 ? 9.746 -9.573 -5.792 1.00 55.09 72 ASP A CA 1
ATOM 556 C C . ASP A 1 72 ? 8.234 -9.840 -5.856 1.00 55.09 72 ASP A C 1
ATOM 558 O O . ASP A 1 72 ? 7.549 -9.934 -4.840 1.00 55.09 72 ASP A O 1
ATOM 562 N N . ILE A 1 73 ? 7.744 -10.004 -7.089 1.00 56.94 73 ILE A N 1
ATOM 563 C CA . ILE A 1 73 ? 6.478 -10.638 -7.494 1.00 56.94 73 ILE A CA 1
ATOM 564 C C . ILE A 1 73 ? 5.278 -10.275 -6.598 1.00 56.94 73 ILE A C 1
ATOM 566 O O . ILE A 1 73 ? 4.839 -11.047 -5.740 1.00 56.94 73 ILE A O 1
ATOM 570 N N . ALA A 1 74 ? 4.679 -9.109 -6.852 1.00 63.62 74 ALA A N 1
ATOM 571 C CA . ALA A 1 74 ? 3.373 -8.781 -6.294 1.00 63.62 74 ALA A CA 1
ATOM 572 C C . ALA A 1 74 ? 2.328 -9.811 -6.754 1.00 63.62 74 ALA A C 1
ATOM 574 O O . ALA A 1 74 ? 2.267 -10.184 -7.929 1.00 63.62 74 ALA A O 1
ATOM 575 N N . THR A 1 75 ? 1.483 -10.273 -5.830 1.00 65.06 75 THR A N 1
ATOM 576 C CA . THR A 1 75 ? 0.350 -11.125 -6.199 1.00 65.06 75 THR A CA 1
ATOM 577 C C . THR A 1 75 ? -0.575 -10.314 -7.114 1.00 65.06 75 THR A C 1
ATOM 579 O O . THR A 1 75 ? -0.984 -9.222 -6.716 1.00 65.06 75 THR A O 1
ATOM 582 N N . PRO A 1 76 ? -0.921 -10.805 -8.316 1.00 69.00 76 PRO A N 1
ATOM 583 C CA . PRO A 1 76 ? -1.768 -10.062 -9.243 1.00 69.00 76 PRO A CA 1
ATOM 584 C C . PRO A 1 76 ? -3.089 -9.668 -8.574 1.00 69.00 76 PRO A C 1
ATOM 586 O O . PRO A 1 76 ? -3.785 -10.531 -8.024 1.00 69.00 76 PRO A O 1
ATOM 589 N N . PHE A 1 77 ? -3.473 -8.386 -8.612 1.00 71.81 77 PHE A N 1
ATOM 590 C CA . PHE A 1 77 ? -4.780 -7.994 -8.080 1.00 71.81 77 PHE A CA 1
ATOM 591 C C . PHE A 1 77 ? -5.881 -8.668 -8.905 1.00 71.81 77 PHE A C 1
ATOM 593 O O . PHE A 1 77 ? -5.941 -8.536 -10.131 1.00 71.81 77 PHE A O 1
ATOM 600 N N . LYS A 1 78 ? -6.773 -9.385 -8.219 1.00 70.44 78 LYS A N 1
ATOM 601 C CA . LYS A 1 78 ? -7.846 -10.166 -8.841 1.00 70.44 78 LYS A CA 1
ATOM 602 C C . LYS A 1 78 ? -8.719 -9.289 -9.748 1.00 70.44 78 LYS A C 1
ATOM 604 O O . LYS A 1 78 ? -9.306 -8.315 -9.289 1.00 70.44 78 LYS A O 1
ATOM 609 N N . GLY A 1 79 ? -8.857 -9.689 -11.013 1.00 71.75 79 GLY A N 1
ATOM 610 C CA . GLY A 1 79 ? -9.714 -9.021 -12.004 1.00 71.75 79 GLY A CA 1
ATOM 611 C C . GLY A 1 79 ? -9.022 -7.942 -12.841 1.00 71.75 79 GLY A C 1
ATOM 612 O O . GLY A 1 79 ? -9.626 -7.446 -13.789 1.00 71.75 79 GLY A O 1
ATOM 613 N N . LEU A 1 80 ? -7.766 -7.610 -12.545 1.00 75.94 80 LEU A N 1
ATOM 614 C CA . LEU A 1 80 ? -6.938 -6.759 -13.395 1.00 75.94 80 LEU A CA 1
ATOM 615 C C . LEU A 1 80 ? -6.051 -7.616 -14.306 1.00 75.94 80 LEU A C 1
ATOM 617 O O . LEU A 1 80 ? -5.688 -8.747 -13.981 1.00 75.94 80 LEU A O 1
ATOM 621 N N . LYS A 1 81 ? -5.747 -7.085 -15.492 1.00 79.12 81 LYS A N 1
ATOM 622 C CA . LYS A 1 81 ? -4.955 -7.783 -16.506 1.00 79.12 81 LYS A CA 1
ATOM 623 C C . LYS A 1 81 ? -3.466 -7.620 -16.205 1.00 79.12 81 LYS A C 1
ATOM 625 O O . LYS A 1 81 ? -2.995 -6.494 -16.094 1.00 79.12 81 LYS A O 1
ATOM 630 N N . LEU A 1 82 ? -2.739 -8.733 -16.184 1.00 84.19 82 LEU A N 1
ATOM 631 C CA . LEU A 1 82 ? -1.279 -8.728 -16.223 1.00 84.19 82 LEU A CA 1
ATOM 632 C C . LEU A 1 82 ? -0.782 -8.256 -17.591 1.00 84.19 82 LEU A C 1
ATOM 634 O O . LEU A 1 82 ? -1.245 -8.728 -18.636 1.00 84.19 82 LEU A O 1
ATOM 638 N N . LEU A 1 83 ? 0.159 -7.320 -17.579 1.00 87.06 83 LEU A N 1
ATOM 639 C CA . LEU A 1 83 ? 0.855 -6.842 -18.765 1.00 87.06 83 LEU A CA 1
ATOM 640 C C . LEU A 1 83 ? 2.258 -7.438 -18.803 1.00 87.06 83 LEU A C 1
ATOM 642 O O . LEU A 1 83 ? 2.892 -7.606 -17.768 1.00 87.06 83 LEU A O 1
ATOM 646 N N . LYS A 1 84 ? 2.761 -7.713 -20.005 1.00 90.38 84 LYS A N 1
ATOM 647 C CA . LYS A 1 84 ? 4.176 -8.031 -20.195 1.00 90.38 84 LYS A CA 1
ATOM 648 C C . LYS A 1 84 ? 4.982 -6.738 -20.225 1.00 90.38 84 LYS A C 1
ATOM 650 O O . LYS A 1 84 ? 4.582 -5.775 -20.883 1.00 90.38 84 LYS A O 1
ATOM 655 N N . GLY A 1 85 ? 6.096 -6.731 -19.514 1.00 92.69 85 GLY A N 1
ATOM 656 C CA . GLY A 1 85 ? 7.029 -5.619 -19.459 1.00 92.69 85 GLY A CA 1
ATOM 657 C C . G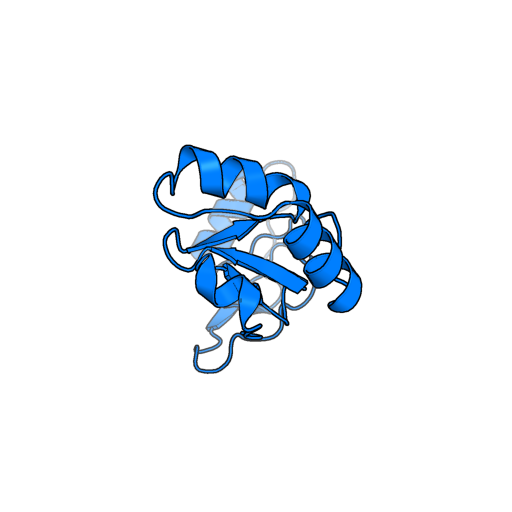LY A 1 85 ? 8.466 -6.101 -19.344 1.00 92.69 85 GLY A C 1
ATOM 658 O O . GLY A 1 85 ? 8.759 -7.289 -19.457 1.00 92.69 85 GLY A O 1
ATOM 659 N N . TRP A 1 86 ? 9.355 -5.146 -19.116 1.00 94.25 86 TRP A N 1
ATOM 660 C CA . TRP A 1 86 ? 10.776 -5.371 -18.898 1.00 94.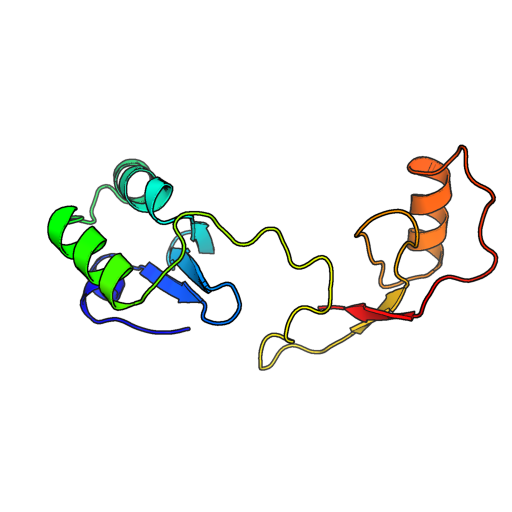25 86 TRP A CA 1
ATOM 661 C C . TRP A 1 86 ? 11.167 -4.803 -17.543 1.00 94.25 86 TRP A C 1
ATOM 663 O O . TRP A 1 86 ? 10.690 -3.725 -17.176 1.00 94.25 86 TRP A O 1
ATOM 673 N N . ALA A 1 87 ? 12.029 -5.508 -16.818 1.00 92.38 87 ALA A N 1
ATOM 674 C CA . ALA A 1 87 ? 12.553 -5.095 -15.522 1.00 92.38 87 ALA A CA 1
ATOM 675 C C . ALA A 1 87 ? 13.969 -4.529 -15.645 1.00 92.38 87 ALA A C 1
ATOM 677 O O . ALA A 1 87 ? 14.770 -4.998 -16.452 1.00 92.38 87 ALA A O 1
ATOM 678 N N . CYS A 1 88 ? 14.275 -3.505 -14.851 1.00 91.25 88 CYS A N 1
ATOM 679 C CA . CYS A 1 88 ? 15.640 -3.022 -14.714 1.00 91.25 88 CYS A CA 1
ATOM 680 C C . CYS A 1 88 ? 16.432 -3.972 -13.804 1.00 91.25 88 CYS A C 1
ATOM 682 O O . CYS A 1 88 ? 15.942 -4.397 -12.762 1.00 91.25 88 CYS A O 1
ATOM 684 N N . GLU A 1 89 ? 17.671 -4.288 -14.177 1.00 90.38 89 GLU A N 1
ATOM 685 C CA . GLU A 1 89 ? 18.553 -5.156 -13.380 1.00 90.38 89 GLU A CA 1
ATOM 686 C C . GLU A 1 89 ? 19.233 -4.408 -12.222 1.00 90.38 89 GLU A C 1
ATOM 688 O O . GLU A 1 89 ? 19.824 -5.022 -11.335 1.00 90.38 89 GLU A O 1
ATOM 693 N N . HIS A 1 90 ? 19.151 -3.075 -12.219 1.00 88.44 90 HIS A N 1
ATOM 694 C CA . HIS A 1 90 ? 19.852 -2.211 -11.268 1.00 88.44 90 HIS A CA 1
ATOM 695 C C . HIS A 1 90 ? 18.918 -1.465 -10.314 1.00 88.44 90 HIS A C 1
ATOM 697 O O . HIS A 1 90 ? 19.379 -0.894 -9.326 1.00 88.44 90 HIS A O 1
ATOM 703 N N . CYS A 1 91 ? 17.609 -1.458 -10.576 1.00 88.12 91 CYS A N 1
ATOM 704 C CA . CYS A 1 91 ? 16.631 -0.880 -9.664 1.00 88.12 91 CYS A CA 1
ATOM 705 C C . CYS A 1 91 ? 15.247 -1.542 -9.795 1.00 88.12 91 CYS A C 1
ATOM 707 O O . CYS A 1 91 ? 14.981 -2.218 -10.784 1.00 88.12 91 CYS A O 1
ATOM 709 N N . PRO A 1 92 ? 14.315 -1.307 -8.851 1.00 85.31 92 PRO A N 1
ATOM 710 C CA . PRO A 1 92 ? 12.996 -1.958 -8.838 1.00 85.31 92 PRO A CA 1
ATOM 711 C C . PRO A 1 92 ? 12.004 -1.474 -9.913 1.00 85.31 92 PRO A C 1
ATOM 713 O O . PRO A 1 92 ? 10.799 -1.679 -9.775 1.00 85.31 92 PRO A O 1
ATOM 716 N N . ARG A 1 93 ? 12.456 -0.752 -10.946 1.00 87.56 93 ARG A N 1
ATOM 717 C CA . ARG A 1 93 ? 11.563 -0.185 -11.963 1.00 87.56 93 ARG A CA 1
ATOM 718 C C . ARG A 1 93 ? 11.296 -1.176 -13.088 1.00 87.56 93 ARG A C 1
ATOM 720 O O . ARG A 1 93 ? 12.198 -1.851 -13.580 1.00 87.56 93 ARG A O 1
ATOM 727 N N . VAL A 1 94 ? 10.046 -1.186 -13.541 1.00 91.06 94 VAL A N 1
ATOM 728 C CA . VAL A 1 94 ? 9.579 -1.966 -14.689 1.00 91.06 94 VAL A CA 1
ATOM 729 C C . VAL A 1 94 ? 8.899 -1.048 -15.697 1.00 91.06 94 VAL A C 1
ATOM 731 O O . VAL A 1 94 ? 8.277 -0.051 -15.326 1.00 91.06 94 VAL A O 1
ATOM 734 N N . TYR A 1 95 ? 9.008 -1.379 -16.980 1.00 92.62 95 TYR A N 1
ATOM 735 C CA . TYR A 1 95 ? 8.400 -0.607 -18.059 1.00 92.62 95 TYR A CA 1
ATOM 736 C C . TYR A 1 95 ? 7.687 -1.525 -19.048 1.00 92.62 95 TYR A C 1
ATOM 738 O O . TYR A 1 95 ? 8.229 -2.537 -19.478 1.00 92.62 95 TYR A O 1
ATOM 746 N N . ALA A 1 96 ? 6.497 -1.117 -19.489 1.00 91.12 96 ALA A N 1
ATOM 747 C CA . ALA A 1 96 ? 5.698 -1.851 -20.476 1.00 91.12 96 ALA A CA 1
ATOM 748 C C . ALA A 1 96 ? 6.215 -1.711 -21.921 1.00 91.12 96 ALA A C 1
ATOM 750 O O . ALA A 1 96 ? 5.593 -2.210 -22.855 1.00 91.12 96 ALA A O 1
ATOM 751 N N . ASN A 1 97 ? 7.303 -0.967 -22.146 1.00 91.50 97 ASN A N 1
ATOM 752 C CA . ASN A 1 97 ? 7.895 -0.798 -23.467 1.00 91.50 97 ASN A CA 1
ATOM 753 C C . ASN A 1 97 ? 9.420 -0.633 -23.374 1.00 91.50 97 ASN A C 1
ATOM 755 O O . ASN A 1 97 ? 9.942 0.048 -22.487 1.00 91.50 97 ASN A O 1
ATOM 759 N N . MET A 1 98 ? 10.131 -1.230 -24.332 1.00 92.19 98 MET A N 1
ATOM 760 C CA . MET A 1 98 ? 11.595 -1.260 -24.340 1.00 92.19 98 MET A CA 1
ATOM 761 C C . MET A 1 98 ? 12.235 0.118 -24.574 1.00 92.19 98 MET A C 1
ATOM 763 O O . MET A 1 98 ? 13.327 0.381 -24.079 1.00 92.19 98 MET A O 1
ATOM 767 N N . LYS A 1 99 ? 11.550 1.040 -25.268 1.00 93.31 99 LYS A N 1
ATOM 768 C CA . LYS A 1 99 ? 12.052 2.413 -25.473 1.00 93.31 99 LYS A CA 1
ATOM 769 C C . LYS A 1 99 ? 12.133 3.185 -24.155 1.00 93.31 99 LYS A C 1
ATOM 771 O O . LYS A 1 99 ? 13.133 3.846 -23.894 1.00 93.31 99 LYS A O 1
ATOM 776 N N . SER A 1 100 ? 11.107 3.080 -23.314 1.00 93.44 100 SER A N 1
ATOM 777 C CA . SER A 1 100 ? 11.069 3.678 -21.982 1.00 93.44 100 SER A CA 1
ATOM 778 C C . SER A 1 100 ? 12.088 3.029 -21.057 1.00 93.44 100 SER A C 1
ATOM 780 O O . SER A 1 100 ? 12.762 3.760 -20.343 1.00 93.44 100 SER A O 1
ATOM 782 N N . MET A 1 101 ? 12.265 1.703 -21.124 1.00 94.31 101 MET A N 1
ATOM 783 C CA . MET A 1 101 ? 13.324 1.022 -20.372 1.00 94.31 101 MET A CA 1
ATOM 784 C C . MET A 1 101 ? 14.715 1.532 -20.772 1.00 94.31 101 MET A C 1
ATOM 786 O O . MET A 1 101 ? 15.511 1.918 -19.921 1.00 94.31 101 MET A O 1
ATOM 790 N N . SER A 1 102 ? 14.980 1.634 -22.077 1.00 94.19 102 SER A N 1
ATOM 791 C CA . SER A 1 102 ? 16.239 2.178 -22.586 1.00 94.19 102 SER A CA 1
ATOM 792 C C . SER A 1 102 ? 16.461 3.627 -22.150 1.00 94.19 102 SER A C 1
ATOM 794 O O . SER A 1 102 ? 17.572 3.987 -21.776 1.00 94.19 102 SER A O 1
ATOM 796 N N . SER A 1 103 ? 15.423 4.466 -22.197 1.00 95.38 103 SER A N 1
ATOM 797 C CA . SER A 1 103 ? 15.511 5.859 -21.750 1.00 95.38 103 SER A CA 1
ATOM 798 C C . SER A 1 103 ? 15.748 5.969 -20.245 1.00 95.38 103 SER A C 1
ATOM 800 O O . SER A 1 103 ? 16.490 6.849 -19.822 1.00 95.38 103 SER A O 1
ATOM 802 N N . HIS A 1 104 ? 15.122 5.102 -19.449 1.00 95.19 104 HIS A N 1
ATOM 803 C CA . HIS A 1 104 ? 15.350 5.016 -18.012 1.00 95.19 104 HIS A CA 1
ATOM 804 C C . HIS A 1 104 ? 16.804 4.652 -17.715 1.00 95.19 104 HIS A C 1
ATOM 806 O O . HIS A 1 104 ? 17.451 5.373 -16.966 1.00 95.19 104 HIS A O 1
ATOM 812 N N . HIS A 1 105 ? 17.340 3.607 -18.356 1.00 95.94 105 HIS A N 1
ATOM 813 C CA . HIS A 1 105 ? 18.729 3.190 -18.152 1.00 95.94 105 HIS A CA 1
ATOM 814 C C . HIS A 1 105 ? 19.713 4.308 -18.502 1.00 95.94 105 HIS A C 1
ATOM 816 O O . HIS A 1 105 ? 20.608 4.609 -17.726 1.00 95.94 105 HIS A O 1
ATOM 822 N N . LEU A 1 106 ? 19.520 4.987 -19.636 1.00 94.25 106 LEU A N 1
ATOM 823 C CA . LEU A 1 106 ? 20.404 6.084 -20.048 1.00 94.25 106 LEU A CA 1
ATOM 824 C C . LEU A 1 106 ? 20.389 7.282 -19.087 1.00 94.25 106 LEU A C 1
ATOM 826 O O . LEU A 1 106 ? 21.378 8.006 -19.028 1.00 94.25 106 LEU A O 1
ATOM 830 N N . HIS A 1 107 ? 19.283 7.518 -18.377 1.00 95.62 107 HIS A N 1
ATOM 831 C CA . HIS A 1 107 ? 19.142 8.663 -17.476 1.00 95.62 107 HIS A CA 1
ATOM 832 C C . HIS A 1 107 ? 19.533 8.329 -16.033 1.00 95.62 107 HIS A C 1
ATOM 834 O O . HIS A 1 107 ? 20.297 9.064 -15.417 1.00 95.62 107 HIS A O 1
ATOM 840 N N . ASP A 1 108 ? 19.017 7.218 -15.507 1.00 94.38 108 ASP A N 1
ATOM 841 C CA . ASP A 1 108 ? 19.143 6.834 -14.097 1.00 94.38 108 ASP A CA 1
ATOM 842 C C . ASP A 1 108 ? 20.354 5.910 -13.845 1.00 94.38 108 ASP A C 1
ATOM 844 O O . ASP A 1 108 ? 20.773 5.744 -12.701 1.00 94.38 108 ASP A O 1
ATOM 848 N N . HIS A 1 109 ? 20.919 5.317 -14.905 1.00 94.69 109 HIS A N 1
ATOM 849 C CA . HIS A 1 109 ? 22.057 4.386 -14.882 1.00 94.69 109 HIS A CA 1
ATOM 850 C C . HIS A 1 109 ? 23.109 4.759 -15.944 1.00 94.69 109 HIS A C 1
ATOM 852 O O . HIS A 1 109 ? 23.691 3.895 -16.601 1.00 94.69 109 HIS A O 1
ATOM 858 N N . SER A 1 110 ? 23.334 6.064 -16.150 1.00 92.94 110 SER A N 1
ATOM 859 C CA . SER A 1 110 ? 24.215 6.604 -17.202 1.00 92.94 110 SER A CA 1
ATOM 860 C C . SER A 1 110 ? 25.681 6.166 -17.092 1.00 92.94 110 SER A C 1
ATOM 862 O O . SER A 1 110 ? 26.438 6.261 -18.054 1.00 92.94 110 SER A O 1
ATOM 864 N N . ASP A 1 111 ? 26.091 5.745 -15.899 1.00 95.06 111 ASP A N 1
ATOM 865 C CA . ASP A 1 111 ? 27.420 5.248 -15.557 1.00 95.06 111 ASP A CA 1
ATOM 866 C C . ASP A 1 111 ? 27.609 3.754 -15.869 1.00 95.06 111 ASP A C 1
ATOM 868 O O . ASP A 1 111 ? 28.739 3.263 -15.869 1.00 95.06 111 ASP A O 1
ATOM 872 N N . LEU A 1 112 ? 26.526 3.034 -16.170 1.00 92.56 112 LEU A N 1
ATOM 873 C CA . LEU A 1 112 ? 26.549 1.607 -16.465 1.00 92.56 112 LEU A CA 1
ATOM 874 C C . LEU A 1 112 ? 26.477 1.339 -17.976 1.00 92.56 112 LEU A C 1
ATOM 876 O O . LEU A 1 112 ? 25.843 2.096 -18.717 1.00 92.56 112 LEU A O 1
ATOM 880 N N . PRO A 1 113 ? 27.080 0.234 -18.462 1.00 91.94 113 PRO A N 1
ATOM 881 C CA . PRO A 1 113 ? 26.943 -0.180 -19.852 1.00 91.94 113 PRO A CA 1
ATOM 882 C C . PRO A 1 113 ? 25.473 -0.315 -20.240 1.00 91.94 113 PRO A C 1
ATOM 884 O O . PRO A 1 113 ? 24.666 -0.841 -19.474 1.00 91.94 113 PRO A O 1
ATOM 887 N N . HIS A 1 114 ? 25.129 0.145 -21.440 1.00 91.00 114 HIS A N 1
ATOM 888 C CA . HIS A 1 114 ? 23.767 0.030 -21.945 1.00 91.00 114 HIS A CA 1
ATOM 889 C C . HIS A 1 114 ? 23.456 -1.435 -22.312 1.00 91.00 114 HIS A C 1
ATOM 891 O O . HIS A 1 114 ? 24.166 -2.001 -23.149 1.00 91.00 114 HIS A O 1
ATOM 897 N N . PRO A 1 115 ? 22.431 -2.067 -21.709 1.00 90.31 115 PRO A N 1
ATOM 898 C CA . PRO A 1 115 ? 22.076 -3.449 -22.001 1.00 90.31 115 PRO A CA 1
ATOM 899 C C . PRO A 1 115 ? 21.481 -3.589 -23.403 1.00 90.31 115 PRO A C 1
ATOM 901 O O . PRO A 1 115 ? 20.711 -2.745 -23.860 1.00 90.31 115 PRO A O 1
ATOM 904 N N . SER A 1 116 ? 21.787 -4.698 -24.075 1.00 86.31 116 SER A N 1
ATOM 905 C CA . SER A 1 116 ? 21.153 -5.066 -25.348 1.00 86.31 116 SER A CA 1
ATOM 906 C C . SER A 1 116 ? 19.764 -5.684 -25.162 1.00 86.31 116 SER A C 1
ATOM 908 O O . SER A 1 116 ? 18.945 -5.656 -26.081 1.00 86.31 116 SER A O 1
ATOM 910 N N . THR A 1 117 ? 19.496 -6.241 -23.981 1.00 91.00 117 THR A N 1
ATOM 911 C CA . THR A 1 117 ? 18.235 -6.878 -23.597 1.00 91.00 117 THR A CA 1
ATOM 912 C C . THR A 1 117 ? 17.986 -6.673 -22.109 1.00 91.00 117 THR A C 1
ATOM 914 O O . THR A 1 117 ? 18.941 -6.597 -21.341 1.00 91.00 117 THR A O 1
ATOM 917 N N . TRP A 1 118 ? 16.718 -6.662 -21.702 1.00 92.31 118 TRP A N 1
ATOM 918 C CA . TRP A 1 118 ? 16.309 -6.636 -20.295 1.00 92.31 118 TRP A CA 1
ATOM 919 C C . TRP A 1 118 ? 15.452 -7.862 -19.967 1.00 92.31 118 TRP A C 1
ATOM 921 O O . TRP A 1 118 ? 14.755 -8.352 -20.865 1.00 92.31 118 TRP A O 1
ATOM 931 N N . PRO A 1 119 ? 15.453 -8.339 -18.710 1.00 92.25 119 PRO A N 1
ATOM 932 C CA . PRO A 1 119 ? 14.572 -9.416 -18.275 1.00 92.25 119 PRO A CA 1
ATOM 933 C C . PRO A 1 119 ? 13.098 -9.069 -18.508 1.00 92.25 119 PRO A C 1
ATOM 935 O O . PRO A 1 119 ? 12.638 -7.991 -18.126 1.00 92.25 119 PRO A O 1
ATOM 938 N N . GLU A 1 120 ? 12.348 -9.984 -19.120 1.00 92.19 120 GLU A N 1
ATOM 939 C CA . GLU A 1 120 ? 10.895 -9.856 -19.237 1.00 92.19 120 GLU A CA 1
ATOM 940 C C . GLU A 1 120 ? 10.221 -10.164 -17.896 1.00 92.19 120 GLU A C 1
ATOM 942 O O . GLU A 1 120 ? 10.613 -11.090 -17.183 1.00 92.19 120 GLU A O 1
ATOM 947 N N . CYS A 1 121 ? 9.173 -9.416 -17.565 1.00 86.75 121 CYS A N 1
ATOM 948 C CA . CYS A 1 121 ? 8.375 -9.636 -16.366 1.00 86.75 121 CYS A CA 1
ATOM 949 C C . CYS A 1 121 ? 6.877 -9.463 -16.637 1.00 86.75 121 CYS A C 1
ATOM 951 O O . CYS A 1 121 ? 6.459 -8.865 -17.633 1.00 86.75 121 CYS A O 1
ATOM 953 N N . ASP A 1 122 ? 6.061 -10.007 -15.736 1.00 86.75 122 ASP A N 1
ATOM 954 C CA . ASP A 1 122 ? 4.655 -9.631 -15.624 1.00 86.75 122 ASP A CA 1
ATOM 955 C C . ASP A 1 122 ? 4.545 -8.418 -14.695 1.00 86.75 122 ASP A C 1
ATOM 957 O O . ASP A 1 122 ? 5.109 -8.411 -13.601 1.00 86.75 122 ASP A O 1
ATOM 961 N N . MET A 1 123 ? 3.825 -7.391 -15.138 1.00 82.00 123 MET A N 1
ATOM 962 C CA . MET A 1 123 ? 3.591 -6.158 -14.394 1.00 82.00 123 MET A CA 1
ATOM 963 C C . MET A 1 123 ? 2.097 -5.848 -14.297 1.00 82.00 123 MET A C 1
ATOM 965 O O . MET A 1 123 ? 1.312 -6.193 -15.189 1.00 82.00 123 MET A O 1
ATOM 969 N N . GLN A 1 124 ? 1.717 -5.179 -13.210 1.00 76.50 124 GLN A N 1
ATOM 970 C CA . GLN A 1 124 ? 0.351 -4.760 -12.926 1.00 76.50 124 GLN A CA 1
ATOM 971 C C . GLN A 1 124 ? 0.320 -3.469 -12.118 1.00 76.50 124 GLN A C 1
ATOM 973 O O . GLN A 1 124 ? 1.206 -3.315 -11.251 1.00 76.50 124 GLN A O 1
#

Organism: NCBI:txid930991

Radius of gyration: 19.25 Å; chains: 1; bounding box: 45×26×48 Å